Protein AF-A0A1G6LFJ2-F1 (afdb_monomer_lite)

Structure (mmCIF, N/CA/C/O backbone):
data_AF-A0A1G6LFJ2-F1
#
_entry.id   AF-A0A1G6LFJ2-F1
#
loop_
_atom_site.group_PDB
_atom_site.id
_atom_site.type_symbol
_atom_site.label_atom_id
_atom_site.label_alt_id
_atom_site.label_comp_id
_atom_site.label_asym_id
_atom_site.label_entity_id
_atom_site.label_seq_id
_atom_site.pdbx_PDB_ins_code
_atom_site.Cartn_x
_atom_site.Cartn_y
_atom_site.Cartn_z
_atom_site.occupancy
_atom_site.B_iso_or_equiv
_atom_site.auth_seq_id
_atom_site.auth_comp_id
_atom_site.auth_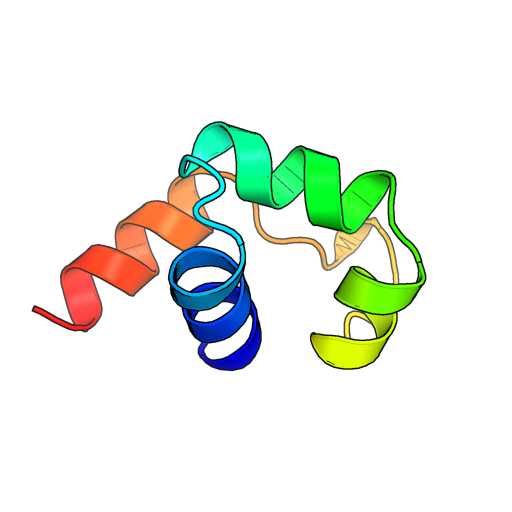asym_id
_atom_site.auth_atom_id
_atom_site.pdbx_PDB_model_num
ATOM 1 N N . MET A 1 1 ? -3.478 -6.051 -3.038 1.00 86.00 1 MET A N 1
ATOM 2 C CA . MET A 1 1 ? -4.250 -5.528 -1.890 1.00 86.00 1 MET A CA 1
ATOM 3 C C . MET A 1 1 ? -3.988 -6.263 -0.573 1.00 86.00 1 MET A C 1
ATOM 5 O O . MET A 1 1 ? -3.309 -5.677 0.249 1.00 86.00 1 MET A O 1
ATOM 9 N N . LEU A 1 2 ? -4.361 -7.539 -0.363 1.00 88.38 2 LEU A N 1
ATOM 10 C CA . LEU A 1 2 ? -4.102 -8.251 0.920 1.00 88.38 2 LEU A CA 1
ATOM 11 C C . LEU A 1 2 ? -2.640 -8.201 1.417 1.00 88.38 2 LEU A C 1
ATOM 13 O O . LEU A 1 2 ? -2.384 -7.986 2.593 1.00 88.38 2 LEU A O 1
ATOM 17 N N . ARG A 1 3 ? -1.663 -8.362 0.517 1.00 88.62 3 ARG A N 1
ATOM 18 C CA . ARG A 1 3 ? -0.228 -8.265 0.855 1.00 88.62 3 ARG A CA 1
ATOM 19 C C . ARG A 1 3 ? 0.174 -6.868 1.327 1.00 88.62 3 ARG A C 1
ATOM 21 O O . ARG A 1 3 ? 0.984 -6.747 2.231 1.00 88.62 3 ARG A O 1
ATOM 28 N N . ILE A 1 4 ? -0.399 -5.838 0.709 1.00 85.81 4 ILE A N 1
ATOM 29 C CA . ILE A 1 4 ? -0.173 -4.434 1.068 1.00 85.81 4 ILE A CA 1
ATOM 30 C C . ILE A 1 4 ? -0.823 -4.157 2.423 1.00 85.81 4 ILE A C 1
ATOM 32 O O . ILE A 1 4 ? -0.184 -3.580 3.286 1.00 85.81 4 ILE A O 1
ATOM 36 N N . HIS A 1 5 ? -2.024 -4.686 2.661 1.00 85.38 5 HIS A N 1
ATOM 37 C CA . HIS A 1 5 ? -2.684 -4.604 3.961 1.00 85.38 5 HIS A CA 1
ATOM 38 C C . HIS A 1 5 ? -1.863 -5.257 5.088 1.00 85.38 5 HIS A C 1
ATOM 40 O O . HIS A 1 5 ? -1.722 -4.676 6.159 1.00 85.38 5 HIS A O 1
ATOM 46 N N . PHE A 1 6 ? -1.227 -6.409 4.846 1.00 86.44 6 PHE A N 1
ATOM 47 C CA . PHE A 1 6 ? -0.290 -6.985 5.821 1.00 86.44 6 PHE A CA 1
ATOM 48 C C . PHE A 1 6 ? 0.958 -6.123 6.037 1.00 86.44 6 PHE A C 1
ATOM 50 O O . PHE A 1 6 ? 1.414 -6.002 7.169 1.00 86.44 6 PHE A O 1
ATOM 57 N N . LEU A 1 7 ? 1.493 -5.483 4.992 1.00 85.56 7 LEU A N 1
ATOM 58 C CA . LEU A 1 7 ? 2.581 -4.512 5.153 1.00 85.56 7 LEU A CA 1
ATOM 59 C C . LEU A 1 7 ? 2.137 -3.306 5.995 1.00 85.56 7 LEU A C 1
ATOM 61 O O . LEU A 1 7 ? 2.899 -2.870 6.855 1.00 85.56 7 LEU A O 1
ATOM 65 N N . GLN A 1 8 ? 0.903 -2.825 5.807 1.00 81.75 8 GLN A N 1
ATOM 66 C CA . GLN A 1 8 ? 0.307 -1.781 6.642 1.00 81.75 8 GLN A CA 1
ATOM 67 C C . GLN A 1 8 ? 0.180 -2.215 8.107 1.00 81.75 8 GLN A C 1
ATOM 69 O O . GLN A 1 8 ? 0.484 -1.436 9.000 1.00 81.75 8 GLN A O 1
ATOM 74 N N . GLN A 1 9 ? -0.191 -3.470 8.377 1.00 81.94 9 GLN A N 1
ATOM 75 C CA . GLN A 1 9 ? -0.269 -3.995 9.746 1.00 81.94 9 GLN A CA 1
ATOM 76 C C . GLN A 1 9 ? 1.105 -4.233 10.394 1.00 81.94 9 GLN A C 1
ATOM 78 O O . GLN A 1 9 ? 1.258 -4.015 11.593 1.00 81.94 9 GLN A O 1
ATOM 83 N N . TRP A 1 10 ? 2.102 -4.697 9.635 1.00 82.44 10 TRP A N 1
ATOM 84 C CA . TRP A 1 10 ? 3.418 -5.059 10.179 1.00 82.44 10 TRP A CA 1
ATOM 85 C C . TRP A 1 10 ? 4.364 -3.877 10.353 1.00 82.44 10 TRP A C 1
ATOM 87 O O . TRP A 1 10 ? 5.141 -3.861 11.304 1.00 82.44 10 TRP A O 1
ATOM 97 N N . TYR A 1 11 ? 4.311 -2.907 9.444 1.00 78.12 11 TYR A N 1
ATOM 98 C CA . TYR A 1 11 ? 5.202 -1.746 9.462 1.00 78.12 11 TYR A CA 1
ATOM 99 C C . TYR A 1 11 ? 4.495 -0.463 9.914 1.00 78.12 11 TYR A C 1
ATOM 101 O O . TYR A 1 11 ? 5.140 0.575 10.016 1.00 78.12 11 TYR A O 1
ATOM 109 N N . ALA A 1 12 ? 3.184 -0.533 10.171 1.00 66.81 12 ALA A N 1
ATOM 110 C CA . ALA A 1 12 ? 2.331 0.597 10.526 1.00 66.81 12 ALA A CA 1
ATOM 111 C C . ALA A 1 12 ? 2.421 1.846 9.610 1.00 66.81 12 ALA A C 1
ATOM 113 O O . ALA A 1 12 ? 2.244 2.950 10.131 1.00 66.81 12 ALA A O 1
ATOM 114 N N . PRO A 1 13 ? 2.676 1.764 8.280 1.00 64.19 13 PRO A N 1
ATOM 115 C CA . PRO A 1 13 ? 2.524 2.940 7.436 1.00 64.19 13 PRO A CA 1
ATOM 116 C C . PRO A 1 13 ? 1.061 3.394 7.451 1.00 64.19 13 PRO A C 1
ATOM 118 O O . PRO A 1 13 ? 0.142 2.590 7.267 1.00 64.19 13 PRO A O 1
ATOM 121 N N . SER A 1 14 ? 0.857 4.696 7.647 1.00 68.62 14 SER A N 1
ATOM 122 C CA . SER A 1 14 ? -0.416 5.371 7.380 1.00 68.62 14 SER A CA 1
ATOM 123 C C . SER A 1 14 ? -0.881 5.062 5.948 1.00 68.62 14 SER A C 1
ATOM 125 O O . SER A 1 14 ? -0.051 4.762 5.091 1.00 68.62 14 SER A O 1
ATOM 127 N N . ASP A 1 15 ? -2.180 5.164 5.652 1.00 66.00 15 ASP A N 1
ATOM 128 C CA . ASP A 1 15 ? -2.703 4.982 4.282 1.00 66.00 15 ASP A CA 1
ATOM 129 C C . ASP A 1 15 ? -1.925 5.803 3.212 1.00 66.00 15 ASP A C 1
ATOM 131 O O . ASP A 1 15 ? -1.503 5.192 2.228 1.00 66.00 15 ASP A O 1
ATOM 135 N N . PRO A 1 16 ? -1.592 7.099 3.422 1.00 68.38 16 PRO A N 1
ATOM 136 C CA . PRO A 1 16 ? -0.743 7.877 2.500 1.00 68.38 16 PRO A CA 1
ATOM 137 C C . PRO A 1 16 ? 0.762 7.589 2.606 1.00 68.38 16 PRO A C 1
ATOM 139 O O . PRO A 1 16 ? 1.559 8.184 1.905 1.00 68.38 16 PRO A O 1
ATOM 142 N N . SER A 1 17 ? 1.196 6.735 3.532 1.00 75.12 17 SER A N 1
ATOM 143 C CA . SER A 1 17 ? 2.599 6.306 3.638 1.00 75.12 17 SER A CA 1
ATOM 144 C C . SER A 1 17 ? 2.821 4.942 2.983 1.00 75.12 17 SER A C 1
ATOM 146 O O . SER A 1 17 ? 3.957 4.489 2.840 1.00 75.12 17 SER A O 1
ATOM 148 N N . ALA A 1 18 ? 1.740 4.243 2.629 1.00 74.75 18 ALA A N 1
ATOM 149 C CA . ALA A 1 18 ? 1.803 2.932 2.009 1.00 74.75 18 ALA A CA 1
ATOM 150 C C . ALA A 1 18 ? 2.149 3.020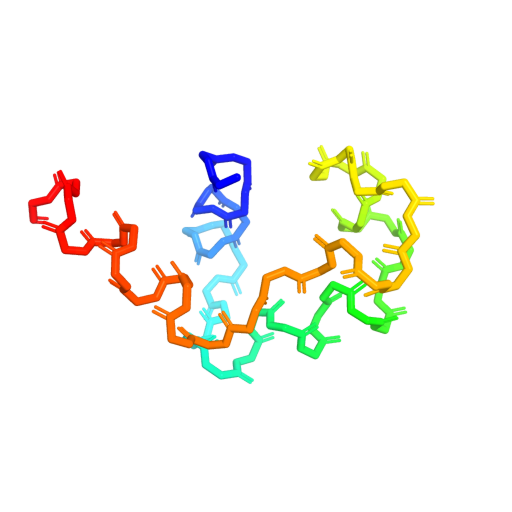 0.515 1.00 74.75 18 ALA A C 1
ATOM 152 O O . ALA A 1 18 ? 2.844 2.131 0.019 1.00 74.75 18 ALA A O 1
ATOM 153 N N . ASP A 1 19 ? 1.721 4.072 -0.188 1.00 76.50 19 ASP A N 1
ATOM 154 C CA . ASP A 1 19 ? 2.110 4.302 -1.582 1.00 76.50 19 ASP A CA 1
ATOM 155 C C . ASP A 1 19 ? 3.602 4.670 -1.676 1.00 76.50 19 ASP A C 1
ATOM 157 O O . ASP A 1 19 ? 4.348 3.988 -2.380 1.00 76.50 19 ASP A O 1
ATOM 161 N N . GLU A 1 20 ? 4.077 5.626 -0.874 1.00 79.50 20 GLU A N 1
ATOM 162 C CA . GLU A 1 20 ? 5.475 6.054 -0.803 1.00 79.50 20 GLU A CA 1
ATOM 163 C C . GLU A 1 20 ? 6.392 4.875 -0.468 1.00 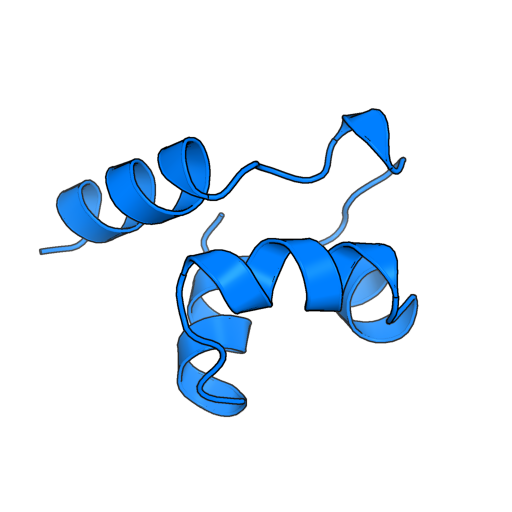79.50 20 GLU A C 1
ATOM 165 O O . GLU A 1 20 ? 7.412 4.666 -1.126 1.00 79.50 20 GLU A O 1
ATOM 170 N N . ALA A 1 21 ? 5.995 4.029 0.486 1.00 81.44 21 ALA A N 1
ATOM 171 C CA . ALA A 1 21 ? 6.758 2.841 0.847 1.00 81.44 21 ALA A CA 1
ATOM 172 C C . ALA A 1 21 ? 6.865 1.825 -0.309 1.00 81.44 21 ALA A C 1
ATOM 174 O O . ALA A 1 21 ? 7.908 1.190 -0.483 1.00 81.44 21 ALA A O 1
ATOM 175 N N . LEU A 1 22 ? 5.821 1.666 -1.129 1.00 83.31 22 LEU A N 1
ATOM 176 C CA . LEU A 1 22 ? 5.851 0.791 -2.309 1.00 83.31 22 LEU A CA 1
ATOM 177 C C . LEU A 1 22 ? 6.651 1.405 -3.472 1.00 83.31 22 LEU A C 1
ATOM 179 O O . LEU A 1 22 ? 7.292 0.664 -4.230 1.00 83.31 22 LEU A O 1
ATOM 183 N N . TYR A 1 23 ? 6.647 2.735 -3.592 1.00 82.25 23 TYR A N 1
ATOM 184 C CA . TYR A 1 23 ? 7.446 3.484 -4.562 1.00 82.25 23 TYR A CA 1
ATOM 185 C C . TYR A 1 23 ? 8.946 3.437 -4.234 1.00 82.25 23 TYR A C 1
ATOM 187 O O . TYR A 1 23 ? 9.747 3.110 -5.120 1.00 82.25 23 TYR A O 1
ATOM 195 N N . ASP A 1 24 ? 9.316 3.685 -2.978 1.00 82.69 24 ASP A N 1
ATOM 196 C CA . ASP A 1 24 ? 10.704 3.813 -2.522 1.00 82.69 24 ASP A CA 1
ATOM 197 C C . ASP A 1 24 ? 11.349 2.442 -2.232 1.00 82.69 24 ASP A C 1
ATOM 199 O O . ASP A 1 24 ? 12.457 2.136 -2.685 1.00 82.69 24 ASP A O 1
ATOM 203 N N . MET A 1 25 ? 10.625 1.521 -1.582 1.00 85.31 25 MET A N 1
ATOM 204 C CA . MET A 1 25 ? 11.181 0.222 -1.185 1.00 85.31 25 MET A CA 1
ATOM 205 C C . MET A 1 25 ? 10.867 -0.888 -2.193 1.00 85.31 25 MET A C 1
ATOM 207 O O . MET A 1 25 ? 9.804 -1.516 -2.208 1.00 85.31 25 MET A O 1
ATOM 211 N N . VAL A 1 26 ? 11.868 -1.234 -3.008 1.00 82.75 26 VAL A N 1
ATOM 212 C CA . VAL A 1 26 ? 11.804 -2.357 -3.967 1.00 82.75 26 VAL A CA 1
ATOM 213 C C . VAL A 1 26 ? 11.437 -3.691 -3.294 1.00 82.75 26 VAL A C 1
ATOM 215 O O . VAL A 1 26 ? 10.748 -4.512 -3.899 1.00 82.75 26 VAL A O 1
ATOM 218 N N . SER A 1 27 ? 11.852 -3.919 -2.045 1.00 84.88 27 SER A N 1
ATOM 219 C CA . SER A 1 27 ? 11.504 -5.120 -1.270 1.00 84.88 27 SER A CA 1
ATOM 220 C C . SER A 1 27 ? 10.001 -5.222 -0.981 1.00 84.88 27 SER A C 1
ATOM 222 O O . SER A 1 27 ? 9.419 -6.288 -1.193 1.00 84.88 27 SER A O 1
ATOM 224 N N . MET A 1 28 ? 9.357 -4.122 -0.575 1.00 85.50 28 MET A N 1
ATOM 225 C CA . MET A 1 28 ? 7.913 -4.064 -0.305 1.00 85.50 28 MET A CA 1
ATOM 226 C C . MET A 1 28 ? 7.105 -4.257 -1.589 1.00 85.50 28 MET A C 1
ATOM 228 O O . MET A 1 28 ? 6.166 -5.053 -1.620 1.00 85.50 28 MET A O 1
ATOM 232 N N . ARG A 1 29 ? 7.547 -3.642 -2.690 1.00 87.75 29 ARG A N 1
ATOM 233 C CA . ARG A 1 29 ? 6.961 -3.831 -4.026 1.00 87.75 29 ARG A CA 1
ATOM 234 C C . ARG A 1 29 ? 7.045 -5.280 -4.509 1.00 87.75 29 ARG A C 1
ATOM 236 O O . ARG A 1 29 ? 6.050 -5.851 -4.959 1.00 87.75 29 ARG A O 1
ATOM 243 N N . ARG A 1 30 ? 8.216 -5.913 -4.360 1.00 86.75 30 ARG A N 1
ATOM 244 C CA . ARG A 1 30 ? 8.420 -7.334 -4.694 1.00 86.75 30 ARG A CA 1
ATOM 245 C C . ARG A 1 30 ? 7.556 -8.246 -3.828 1.00 86.75 30 ARG A C 1
ATOM 247 O O . ARG A 1 30 ? 6.960 -9.188 -4.347 1.00 86.75 30 ARG A O 1
ATOM 254 N N . PHE A 1 31 ? 7.437 -7.952 -2.534 1.00 87.00 31 PHE A N 1
ATOM 255 C CA . PHE A 1 31 ? 6.551 -8.689 -1.634 1.00 87.00 31 PHE A CA 1
ATOM 256 C C . PHE A 1 31 ? 5.081 -8.570 -2.062 1.00 87.00 31 PHE A C 1
ATOM 258 O O . PHE A 1 31 ? 4.369 -9.579 -2.157 1.00 87.00 31 PHE A O 1
ATOM 265 N N . ALA A 1 32 ? 4.647 -7.355 -2.404 1.00 87.56 32 ALA A N 1
ATOM 266 C CA . ALA A 1 32 ? 3.312 -7.060 -2.910 1.00 87.56 32 ALA A CA 1
ATOM 267 C C . ALA A 1 32 ? 3.038 -7.639 -4.314 1.00 87.56 32 ALA A C 1
ATOM 269 O O . ALA A 1 32 ? 1.875 -7.681 -4.712 1.00 87.56 32 ALA A O 1
ATOM 270 N N . LYS A 1 33 ? 4.064 -8.166 -5.008 1.00 87.56 33 LYS A N 1
ATOM 271 C CA . LYS A 1 33 ? 4.012 -8.664 -6.397 1.00 87.56 33 LYS A CA 1
ATOM 272 C C . LYS A 1 33 ? 3.517 -7.609 -7.391 1.00 87.56 33 LYS A C 1
ATOM 274 O O . LYS A 1 33 ? 2.771 -7.922 -8.312 1.00 87.56 33 LYS A O 1
ATOM 279 N N . ILE A 1 34 ? 3.943 -6.370 -7.191 1.00 86.38 34 ILE A N 1
ATOM 280 C CA . ILE A 1 34 ? 3.647 -5.257 -8.091 1.00 86.38 34 ILE A CA 1
ATOM 281 C C . ILE A 1 34 ? 4.676 -5.289 -9.233 1.00 86.38 34 ILE A C 1
ATOM 283 O O . ILE A 1 34 ? 5.883 -5.292 -8.970 1.00 86.38 34 ILE A O 1
ATOM 287 N N . GLY A 1 35 ? 4.197 -5.399 -10.478 1.00 77.94 35 GLY A N 1
ATOM 288 C CA . GLY A 1 35 ? 5.024 -5.603 -11.674 1.00 77.94 35 GLY A CA 1
ATOM 289 C C . GLY A 1 35 ? 5.728 -4.335 -12.159 1.00 77.94 35 GLY A C 1
ATOM 290 O O . GLY A 1 35 ? 6.877 -4.407 -12.597 1.00 77.94 35 GLY A O 1
ATOM 291 N N . GLY A 1 36 ? 5.079 -3.181 -12.012 1.00 79.31 36 GLY A N 1
ATOM 292 C CA . GLY A 1 36 ? 5.617 -1.865 -12.355 1.00 79.31 36 GLY A CA 1
ATOM 293 C C . GLY A 1 36 ? 5.150 -0.776 -11.391 1.00 79.31 36 GLY A C 1
ATOM 294 O O . GLY A 1 36 ? 4.287 -1.003 -10.553 1.00 79.31 36 GLY A O 1
ATOM 295 N N . LEU A 1 37 ? 5.738 0.418 -11.489 1.00 78.06 37 LEU A N 1
ATOM 296 C CA . LEU A 1 37 ? 5.313 1.572 -10.680 1.00 78.06 37 LEU A CA 1
ATOM 297 C C . LEU A 1 37 ? 3.862 1.978 -10.971 1.00 78.06 37 LEU A C 1
ATOM 299 O O . LEU A 1 37 ? 3.166 2.390 -10.055 1.00 78.06 37 LEU A O 1
ATOM 303 N N . ASP A 1 38 ? 3.397 1.775 -12.203 1.00 81.31 38 ASP A N 1
ATOM 304 C CA . ASP A 1 38 ? 2.024 2.087 -12.620 1.00 81.31 38 ASP A CA 1
ATOM 305 C C . ASP A 1 38 ? 0.968 1.158 -11.988 1.00 81.31 38 ASP A C 1
ATOM 307 O O . ASP A 1 38 ? -0.215 1.480 -11.979 1.00 81.31 38 ASP A O 1
ATOM 311 N N . ASP A 1 39 ? 1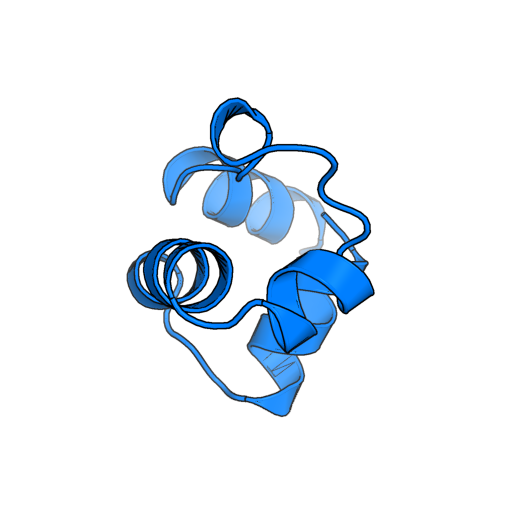.395 0.017 -11.433 1.00 83.44 39 ASP A N 1
ATOM 312 C CA . ASP A 1 39 ? 0.529 -0.946 -10.741 1.00 83.44 39 ASP A CA 1
ATOM 313 C C . ASP A 1 39 ? 0.463 -0.693 -9.220 1.00 83.44 39 ASP A C 1
ATOM 315 O O . ASP A 1 39 ? -0.163 -1.468 -8.484 1.00 83.44 39 ASP A O 1
ATOM 319 N N . VAL A 1 40 ? 1.160 0.333 -8.713 1.00 85.31 40 VAL A N 1
ATOM 320 C CA . VAL A 1 40 ? 1.099 0.699 -7.294 1.00 85.31 40 VAL A CA 1
ATOM 321 C C . VAL A 1 40 ? -0.266 1.335 -7.021 1.00 85.31 40 VAL A C 1
ATOM 323 O O . VAL A 1 40 ? -0.605 2.334 -7.651 1.00 85.31 40 VAL A O 1
ATOM 326 N N . PRO A 1 41 ? -1.073 0.776 -6.102 1.00 83.88 41 PRO A N 1
ATOM 327 C CA . PRO A 1 41 ? -2.347 1.381 -5.752 1.00 83.88 41 PRO A CA 1
ATOM 328 C C . PRO A 1 41 ? -2.112 2.693 -5.007 1.00 83.88 41 PRO A C 1
ATOM 330 O O . PRO A 1 41 ? -1.263 2.762 -4.118 1.00 83.88 41 PRO A O 1
ATOM 333 N N . ASP A 1 42 ? -2.897 3.704 -5.357 1.00 84.44 42 ASP A N 1
ATOM 334 C CA . ASP A 1 42 ? -2.921 4.986 -4.665 1.00 84.44 42 ASP A CA 1
ATOM 335 C C . ASP A 1 42 ? -3.590 4.871 -3.281 1.00 84.44 42 ASP A C 1
ATOM 337 O O . ASP A 1 42 ? -4.226 3.863 -2.940 1.00 84.44 42 ASP A O 1
ATOM 341 N N . GLU A 1 43 ? -3.478 5.937 -2.485 1.00 83.50 43 GLU A N 1
ATOM 342 C CA . GLU A 1 43 ? -4.079 6.033 -1.149 1.00 83.50 43 GLU A CA 1
ATOM 343 C C . GLU A 1 43 ? -5.573 5.671 -1.165 1.00 83.50 43 GLU A C 1
ATOM 345 O O . GLU A 1 43 ? -6.049 4.917 -0.312 1.00 83.50 43 GLU A O 1
ATOM 350 N N . THR A 1 44 ? -6.322 6.150 -2.165 1.00 84.69 44 THR A N 1
ATOM 351 C CA . THR A 1 44 ? -7.770 5.921 -2.238 1.00 84.69 44 THR A CA 1
ATOM 352 C C . THR A 1 44 ? -8.111 4.452 -2.490 1.00 84.69 44 THR A C 1
ATOM 354 O O . THR A 1 44 ? -9.045 3.916 -1.885 1.00 84.69 44 THR A O 1
ATOM 357 N N . THR A 1 45 ? -7.329 3.759 -3.321 1.00 87.50 45 THR A N 1
ATOM 358 C CA . THR A 1 45 ? -7.485 2.323 -3.580 1.00 87.50 45 THR A CA 1
ATOM 359 C C . THR A 1 45 ? -7.186 1.497 -2.328 1.00 87.50 45 THR A C 1
ATOM 361 O O . THR A 1 45 ? -7.894 0.525 -2.039 1.00 87.50 45 THR A O 1
ATOM 364 N N . ILE A 1 46 ? -6.181 1.896 -1.544 1.00 85.50 46 ILE A N 1
ATOM 365 C CA . ILE A 1 46 ? -5.833 1.257 -0.268 1.00 85.50 46 ILE A CA 1
ATOM 366 C C . ILE A 1 46 ? -6.933 1.486 0.781 1.00 85.50 46 ILE A C 1
ATOM 368 O O . ILE A 1 46 ? -7.395 0.521 1.397 1.00 85.50 46 ILE A O 1
ATOM 372 N N . LEU A 1 47 ? -7.421 2.721 0.919 1.00 86.38 47 LEU A N 1
ATOM 373 C CA . LEU A 1 47 ? -8.506 3.084 1.834 1.00 86.38 47 LEU A CA 1
ATOM 374 C C . LEU A 1 47 ? -9.802 2.319 1.525 1.00 86.38 47 LEU A C 1
ATOM 376 O O . LEU A 1 47 ? -10.414 1.731 2.420 1.00 86.38 47 LEU A O 1
ATOM 380 N N . ASN A 1 48 ? -10.203 2.270 0.253 1.00 88.25 48 ASN A N 1
ATOM 381 C CA . ASN A 1 48 ? -11.394 1.536 -0.178 1.00 88.25 48 ASN A CA 1
ATOM 382 C C . ASN A 1 48 ? -11.277 0.039 0.121 1.00 88.25 48 ASN A C 1
ATOM 384 O O . ASN A 1 48 ? -12.234 -0.582 0.580 1.00 88.25 48 ASN A O 1
ATOM 388 N N . PHE A 1 49 ? -10.094 -0.544 -0.087 1.00 88.06 49 PHE A N 1
ATOM 389 C CA . PHE A 1 49 ? -9.851 -1.937 0.266 1.00 88.06 49 PHE A CA 1
ATOM 390 C C . PHE A 1 49 ? -9.928 -2.178 1.779 1.00 88.06 49 PHE A C 1
ATOM 392 O O . PHE A 1 49 ? -10.480 -3.193 2.199 1.00 88.06 49 PHE A O 1
ATOM 399 N N . ARG A 1 50 ? -9.431 -1.247 2.600 1.00 85.25 50 ARG A N 1
ATOM 400 C CA . ARG A 1 50 ? -9.539 -1.321 4.063 1.00 85.25 50 ARG A CA 1
ATOM 401 C C . ARG A 1 50 ? -10.998 -1.301 4.521 1.00 85.25 50 ARG A C 1
ATOM 403 O O . ARG A 1 50 ? -11.371 -2.137 5.335 1.00 85.25 50 ARG A O 1
ATOM 410 N N . HIS A 1 51 ? -11.837 -0.442 3.942 1.00 87.94 51 HIS A N 1
ATOM 411 C CA . HIS A 1 51 ? -13.277 -0.428 4.231 1.00 87.94 51 HIS A CA 1
AT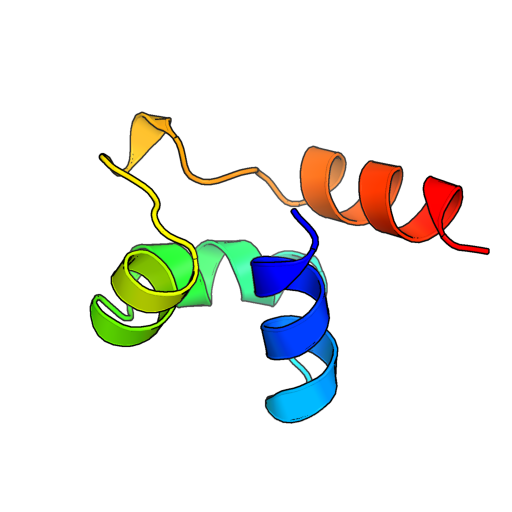OM 412 C C . HIS A 1 51 ? -13.992 -1.733 3.849 1.00 87.94 51 HIS A C 1
ATOM 414 O O . HIS A 1 51 ? -14.954 -2.114 4.509 1.00 87.94 51 HIS A O 1
ATOM 420 N N . LEU A 1 52 ? -13.530 -2.444 2.814 1.00 88.44 52 LEU A N 1
ATOM 4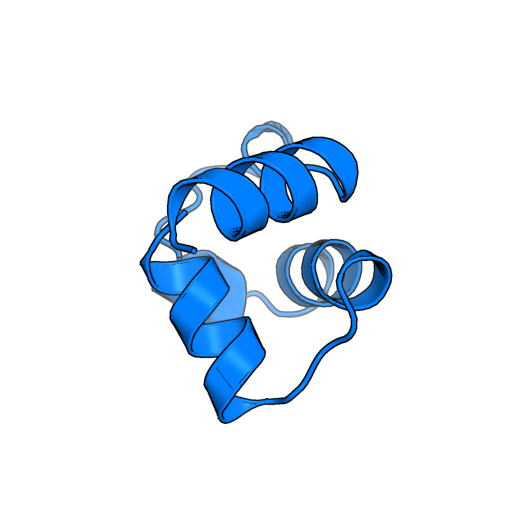21 C CA . LEU A 1 52 ? -14.077 -3.758 2.457 1.00 88.44 52 LEU A CA 1
ATOM 422 C C . LEU A 1 52 ? -13.728 -4.860 3.472 1.00 88.44 52 LEU A C 1
ATOM 424 O O . LEU A 1 52 ? -14.395 -5.893 3.482 1.00 88.44 52 LEU A O 1
ATOM 428 N N . LEU A 1 53 ? -12.687 -4.676 4.291 1.00 84.56 53 LEU A N 1
ATOM 429 C CA . LEU A 1 53 ? -12.238 -5.669 5.271 1.00 84.56 53 LEU A CA 1
ATOM 430 C C . LEU A 1 53 ? -12.927 -5.556 6.642 1.00 84.56 53 LEU A C 1
ATOM 432 O O . LEU A 1 53 ? -12.892 -6.539 7.384 1.00 84.56 53 LEU A O 1
ATOM 436 N N . GLY A 1 54 ? -13.593 -4.433 6.941 1.00 71.31 54 GLY A N 1
ATOM 437 C CA . GLY A 1 54 ? -14.352 -4.215 8.183 1.00 71.31 54 GLY A CA 1
ATOM 438 C C . GLY A 1 54 ? -13.757 -3.158 9.098 1.00 71.31 54 GLY A C 1
ATOM 439 O O . GLY A 1 54 ? -12.563 -3.278 9.450 1.00 71.31 54 GLY A O 1
#

pLDDT: mean 82.16, std 6.22, range [64.19, 88.62]

Radius of gyration: 10.0 Å; chains: 1; bounding box: 26×17×23 Å

InterPro domains:
  IPR008490 Transposase InsH, N-terminal [PF05598] (1-51)

Foldseek 3Di:
DVQLVVVCVPVVQDLQRSLVCCVPPPVSVVSVVPPDNVSRDHSVRSVVVVVVVD

Organism: NCBI:txid187868

Sequence (54 aa):
MLRIHFLQQWYAPSDPSADEALYDMVSMRRFAKIGGLDDVPDETTILNFRHLLG

Secondary structure (DSSP, 8-state):
-HHHHHHHHHH---HHHHHHHHHH-HHHHHHHT--SGGGSPPHHHHHHHHHHH-